Protein AF-K4IUJ5-F1 (afdb_monomer_lite)

Organism: Psychroflexus torquis (strain ATCC 700755 / CIP 106069 / ACAM 623) (NCBI:txid313595)

InterPro domains:
  IPR036869 Chaperone J-domain superfamily [G3DSA:1.10.287.110] (52-129)
  IPR036869 Chaperone J-domain superfamily [SSF46565] (86-118)

Sequence (141 aa):
MNIILIMQNSLEAAKKAIKTSNIESNEEVNWWFWLVIIQFVIILYLIFKPKLTKKQSLKQKLKKESLDNQIDFDNIINSSFNSNEVYDKLKIKCHPDRFPNDKEKNTIAENLFQEITKNKDNIKRLLELKEKAKEELNINF

Foldseek 3Di:
DPVVVVVVVVVVVVVVVVVVVVVVPPPPVPVVVVVVVVVVVVVVVVVVPPCPDDPVCVVVVVVCCVVVPVPPVVLVVCLVPVLVVLLVVLLVQLALVVPPPDPVSSVVSVVLNVQSVVCSNPSVSSVVSVVVCCVSVVDDD

Structure (mmCIF, N/CA/C/O backbone):
data_AF-K4IUJ5-F1
#
_entry.id   AF-K4IUJ5-F1
#
loop_
_atom_site.group_PDB
_atom_site.id
_atom_site.type_symbol
_atom_site.label_atom_id
_atom_site.label_alt_id
_atom_site.label_comp_id
_atom_site.label_asym_id
_atom_site.label_entity_id
_atom_site.label_seq_id
_atom_site.pdbx_PDB_ins_code
_atom_site.Cartn_x
_atom_site.Cartn_y
_atom_site.Cartn_z
_atom_site.occupancy
_atom_site.B_iso_or_equiv
_atom_site.auth_seq_id
_atom_site.auth_comp_id
_atom_site.auth_asym_id
_atom_site.auth_atom_id
_atom_site.pdbx_PDB_model_num
ATOM 1 N N . MET A 1 1 ? 48.877 -0.665 -86.943 1.00 62.06 1 MET A N 1
ATOM 2 C CA . MET A 1 1 ? 49.198 -1.364 -85.679 1.00 62.06 1 MET A CA 1
ATOM 3 C C . MET A 1 1 ? 48.956 -0.420 -84.494 1.00 62.06 1 MET A C 1
ATOM 5 O O . MET A 1 1 ? 49.899 -0.011 -83.853 1.00 62.06 1 MET A O 1
ATOM 9 N N . ASN A 1 2 ? 47.711 0.010 -84.251 1.00 75.12 2 ASN A N 1
ATOM 10 C CA . ASN A 1 2 ? 47.390 0.951 -83.154 1.00 75.12 2 ASN A CA 1
ATOM 11 C C . ASN A 1 2 ? 46.034 0.628 -82.513 1.00 75.12 2 ASN A C 1
ATOM 13 O O . ASN A 1 2 ? 45.904 0.654 -81.299 1.00 75.12 2 ASN A O 1
ATOM 17 N N . ILE A 1 3 ? 45.046 0.218 -83.313 1.00 78.50 3 ILE A N 1
ATOM 18 C CA . ILE A 1 3 ? 43.700 -0.109 -82.814 1.00 78.50 3 ILE A CA 1
ATOM 19 C C . ILE A 1 3 ? 43.723 -1.310 -81.853 1.00 78.50 3 ILE A C 1
ATOM 21 O O . ILE A 1 3 ? 43.111 -1.253 -80.796 1.00 78.50 3 ILE A O 1
ATOM 25 N N . ILE A 1 4 ? 44.484 -2.366 -82.164 1.00 82.81 4 ILE A N 1
ATOM 26 C CA . ILE A 1 4 ? 44.605 -3.553 -81.295 1.00 82.81 4 ILE A CA 1
ATOM 27 C C . ILE A 1 4 ? 45.230 -3.187 -79.938 1.00 82.81 4 ILE A C 1
ATOM 29 O O . ILE A 1 4 ? 44.750 -3.641 -78.904 1.00 82.81 4 ILE A O 1
ATOM 33 N N . LEU A 1 5 ? 46.241 -2.311 -79.939 1.00 85.75 5 LEU A N 1
ATOM 34 C CA . LEU A 1 5 ? 46.898 -1.820 -78.725 1.00 85.75 5 LEU A CA 1
ATOM 35 C C . LEU A 1 5 ? 45.923 -1.004 -77.859 1.00 85.75 5 LEU A C 1
ATOM 37 O O . LEU A 1 5 ? 45.836 -1.204 -76.653 1.00 85.75 5 LEU A O 1
ATOM 41 N N . ILE A 1 6 ? 45.139 -0.122 -78.484 1.00 86.56 6 ILE A N 1
ATOM 42 C CA . ILE A 1 6 ? 44.126 0.691 -77.796 1.00 86.56 6 ILE A CA 1
ATOM 43 C C . ILE A 1 6 ? 43.045 -0.205 -77.174 1.00 86.56 6 ILE A C 1
ATOM 45 O O . ILE A 1 6 ? 42.659 0.005 -76.025 1.00 86.56 6 ILE A O 1
ATOM 49 N N . MET A 1 7 ? 42.603 -1.241 -77.892 1.00 87.75 7 MET A N 1
ATOM 50 C CA . MET A 1 7 ? 41.612 -2.197 -77.389 1.00 87.75 7 MET A CA 1
ATOM 51 C C . MET A 1 7 ? 42.148 -2.985 -76.189 1.00 87.75 7 MET A C 1
ATOM 53 O O . MET A 1 7 ? 41.444 -3.119 -75.189 1.00 87.75 7 MET A O 1
ATOM 57 N N . GLN A 1 8 ? 43.404 -3.436 -76.236 1.00 89.88 8 GLN A N 1
ATOM 58 C CA . GLN A 1 8 ? 44.052 -4.121 -75.112 1.00 89.88 8 GLN A CA 1
ATOM 59 C C . GLN A 1 8 ? 44.187 -3.212 -73.886 1.00 89.88 8 GLN A C 1
ATOM 61 O O . GLN A 1 8 ? 43.797 -3.616 -72.791 1.00 89.88 8 GLN A O 1
ATOM 66 N N . ASN A 1 9 ? 44.618 -1.963 -74.081 1.00 89.69 9 ASN A N 1
ATOM 67 C CA . ASN A 1 9 ? 44.724 -0.977 -73.004 1.00 89.69 9 ASN A CA 1
ATOM 68 C C . ASN A 1 9 ? 43.355 -0.665 -72.376 1.00 89.69 9 ASN A C 1
ATOM 70 O O . ASN A 1 9 ? 43.241 -0.557 -71.156 1.00 89.69 9 ASN A O 1
ATOM 74 N N . SER A 1 10 ? 42.299 -0.561 -73.191 1.00 87.94 10 SER A N 1
ATOM 75 C CA . SER A 1 10 ? 40.935 -0.333 -72.694 1.00 87.94 10 SER A CA 1
ATOM 76 C C . SER A 1 10 ? 40.401 -1.524 -71.890 1.00 87.94 10 SER A C 1
ATOM 78 O O . SER A 1 10 ? 39.782 -1.340 -70.841 1.00 87.94 10 SER A O 1
ATOM 80 N N . LEU A 1 11 ? 40.705 -2.750 -72.329 1.00 91.81 11 LEU A N 1
ATOM 81 C CA . LEU A 1 11 ? 40.329 -3.982 -71.642 1.00 91.81 11 LEU A CA 1
ATOM 82 C C . LEU A 1 11 ? 41.059 -4.109 -70.299 1.00 91.81 11 LEU A C 1
ATOM 84 O O . LEU A 1 11 ? 40.469 -4.529 -69.305 1.00 91.81 11 LEU A O 1
ATOM 88 N N . GLU A 1 12 ? 42.339 -3.747 -70.258 1.00 92.50 12 GLU A N 1
ATOM 89 C CA . GLU A 1 12 ? 43.147 -3.778 -69.041 1.00 92.50 12 GLU A CA 1
ATOM 90 C C . GLU A 1 12 ? 42.699 -2.712 -68.033 1.00 92.50 12 GLU A C 1
ATOM 92 O O . GLU A 1 12 ? 42.551 -3.013 -66.846 1.00 92.50 12 GLU A O 1
ATOM 97 N N . ALA A 1 13 ? 42.369 -1.506 -68.506 1.00 89.50 13 ALA A N 1
ATOM 98 C CA . ALA A 1 13 ? 41.778 -0.456 -67.680 1.00 89.50 13 ALA A CA 1
ATOM 99 C C . ALA A 1 13 ? 40.423 -0.885 -67.092 1.00 89.50 13 ALA A C 1
ATOM 101 O O . ALA A 1 13 ? 40.198 -0.723 -65.891 1.00 89.50 13 ALA A O 1
ATOM 102 N N . ALA A 1 14 ? 39.556 -1.505 -67.899 1.00 88.81 14 ALA A N 1
ATOM 103 C CA . ALA A 1 14 ? 38.275 -2.037 -67.437 1.00 88.81 14 ALA A CA 1
ATOM 104 C C . ALA A 1 14 ? 38.460 -3.160 -66.402 1.00 88.81 14 ALA A C 1
ATOM 106 O O . ALA A 1 14 ? 37.833 -3.140 -65.344 1.00 88.81 14 ALA A O 1
ATOM 107 N N . LYS A 1 15 ? 39.376 -4.107 -66.648 1.00 88.81 15 LYS A N 1
ATOM 108 C CA . LYS A 1 15 ? 39.711 -5.173 -65.687 1.00 88.81 15 LYS A CA 1
ATOM 109 C C . LYS A 1 15 ? 40.244 -4.615 -64.371 1.00 88.81 15 LYS A C 1
ATOM 111 O O . LYS A 1 15 ? 39.889 -5.124 -63.310 1.00 88.81 15 LYS A O 1
ATOM 116 N N . LYS A 1 16 ? 41.078 -3.574 -64.425 1.00 88.50 16 LYS A N 1
ATOM 117 C CA . LYS A 1 16 ? 41.617 -2.913 -63.234 1.00 88.50 16 LYS A CA 1
ATOM 118 C C . LYS A 1 16 ? 40.518 -2.198 -62.451 1.00 88.50 16 LYS A C 1
ATOM 120 O O . LYS A 1 16 ? 40.465 -2.373 -61.243 1.00 88.50 16 LYS A O 1
ATOM 125 N N . ALA A 1 17 ? 39.615 -1.487 -63.125 1.00 84.12 17 ALA A N 1
ATOM 126 C CA . ALA A 1 17 ? 38.473 -0.833 -62.487 1.00 84.12 17 ALA A CA 1
ATOM 127 C C . ALA A 1 17 ? 37.541 -1.841 -61.799 1.00 84.12 17 ALA A C 1
ATOM 129 O O . ALA A 1 17 ? 37.178 -1.638 -60.648 1.00 84.12 17 ALA A O 1
ATOM 130 N N . ILE A 1 18 ? 37.238 -2.966 -62.456 1.00 83.94 18 ILE A N 1
ATOM 131 C CA . ILE A 1 18 ? 36.417 -4.043 -61.878 1.00 83.94 18 ILE A CA 1
ATOM 132 C C . ILE A 1 18 ? 37.139 -4.708 -60.699 1.00 83.94 18 ILE A C 1
ATOM 134 O O . ILE A 1 18 ? 36.523 -5.046 -59.693 1.00 83.94 18 ILE A O 1
ATOM 138 N N . LYS A 1 19 ? 38.456 -4.916 -60.787 1.00 81.94 19 LYS A N 1
ATOM 139 C CA . LYS A 1 19 ? 39.228 -5.494 -59.682 1.00 81.94 19 LYS A CA 1
ATOM 140 C C . LYS A 1 19 ? 39.281 -4.540 -58.487 1.00 81.94 19 LYS A C 1
ATOM 142 O O . LYS A 1 19 ? 39.079 -4.992 -57.369 1.00 81.94 19 LYS A O 1
ATOM 147 N N . THR A 1 20 ? 39.507 -3.247 -58.714 1.00 77.31 20 THR A N 1
ATOM 148 C CA . THR A 1 20 ? 39.488 -2.224 -57.660 1.00 77.31 20 THR A CA 1
ATOM 149 C C . THR A 1 20 ? 38.099 -2.087 -57.051 1.00 77.31 20 THR A C 1
ATOM 151 O O . THR A 1 20 ? 38.007 -2.095 -55.834 1.00 77.31 20 THR A O 1
ATOM 154 N N . SER A 1 21 ? 37.026 -2.085 -57.849 1.00 70.81 21 SER A N 1
ATOM 155 C CA . SER A 1 21 ? 35.662 -2.023 -57.316 1.00 70.81 21 SER A CA 1
ATOM 156 C C . SER A 1 21 ? 35.306 -3.258 -56.496 1.00 70.81 21 SER A C 1
ATOM 158 O O . SER A 1 21 ? 34.610 -3.120 -55.507 1.00 70.81 21 SER A O 1
ATOM 160 N N . ASN A 1 22 ? 35.798 -4.448 -56.865 1.00 65.88 22 ASN A N 1
ATOM 161 C CA . ASN A 1 22 ? 35.607 -5.668 -56.071 1.00 65.88 22 ASN A CA 1
ATOM 162 C C . ASN A 1 22 ? 36.475 -5.706 -54.796 1.00 65.88 22 ASN A C 1
ATOM 164 O O . ASN A 1 22 ? 36.114 -6.369 -53.831 1.00 65.88 22 ASN A O 1
ATOM 168 N N . ILE A 1 23 ? 37.621 -5.015 -54.787 1.00 62.06 23 ILE A N 1
ATOM 169 C CA . ILE A 1 23 ? 38.492 -4.862 -53.608 1.00 62.06 23 ILE A CA 1
ATOM 170 C C . ILE A 1 23 ? 37.974 -3.746 -52.680 1.00 62.06 23 ILE A C 1
ATOM 172 O O . ILE A 1 23 ? 38.108 -3.853 -51.467 1.00 62.06 23 ILE A O 1
ATOM 176 N N . GLU A 1 24 ? 37.359 -2.692 -53.210 1.00 59.31 24 GLU A N 1
ATOM 177 C CA . GLU A 1 24 ? 36.654 -1.671 -52.419 1.00 59.31 24 GLU A CA 1
ATOM 178 C C . GLU A 1 24 ? 35.276 -2.162 -51.968 1.00 59.31 24 GLU A C 1
ATOM 180 O O . GLU A 1 24 ? 34.821 -1.798 -50.893 1.00 59.31 24 GLU A O 1
ATOM 185 N N . SER A 1 25 ? 34.641 -3.061 -52.726 1.00 57.84 25 SER A N 1
ATOM 186 C CA . SER A 1 25 ? 33.461 -3.806 -52.286 1.00 57.84 25 SER A CA 1
ATOM 187 C C . SER A 1 25 ? 33.818 -5.057 -51.483 1.00 57.84 25 SER A C 1
ATOM 189 O O . SER A 1 25 ? 32.963 -5.936 -51.355 1.00 57.84 25 SER A O 1
ATOM 191 N N . ASN A 1 26 ? 35.052 -5.169 -50.963 1.00 59.09 26 ASN A N 1
ATOM 192 C CA . ASN A 1 26 ? 35.300 -6.048 -49.824 1.00 59.09 26 ASN A CA 1
ATOM 193 C C . ASN A 1 26 ? 34.285 -5.627 -48.782 1.00 59.09 26 ASN A C 1
ATOM 195 O O . ASN A 1 26 ? 34.394 -4.520 -48.271 1.00 59.09 26 ASN A O 1
ATOM 199 N N . GLU A 1 27 ? 33.286 -6.482 -48.589 1.00 62.56 27 GLU A N 1
ATOM 200 C CA . GLU A 1 27 ? 32.116 -6.283 -47.756 1.00 62.56 27 GLU A CA 1
ATOM 201 C C . GLU A 1 27 ? 32.500 -5.469 -46.526 1.00 62.56 27 GLU A C 1
ATOM 203 O O . GLU A 1 27 ? 33.029 -6.010 -45.552 1.00 62.56 27 GLU A O 1
ATOM 208 N N . GLU A 1 28 ? 32.318 -4.145 -46.603 1.00 66.69 28 GLU A N 1
ATOM 209 C CA . GLU A 1 28 ? 32.560 -3.280 -45.466 1.00 66.69 28 GLU A CA 1
ATOM 210 C C . GLU A 1 28 ? 31.478 -3.686 -44.491 1.00 66.69 28 GLU A C 1
ATOM 212 O O . GLU A 1 28 ? 30.313 -3.311 -44.640 1.00 66.69 28 GLU A O 1
ATOM 217 N N . VAL A 1 29 ? 31.848 -4.581 -43.574 1.00 71.06 29 VAL A N 1
ATOM 218 C CA . VAL A 1 29 ? 30.959 -5.118 -42.561 1.00 71.06 29 VAL A CA 1
ATOM 219 C C . VAL A 1 29 ? 30.339 -3.905 -41.905 1.00 71.06 29 VAL A C 1
ATOM 221 O O . VAL A 1 29 ? 31.019 -3.177 -41.181 1.00 71.06 29 VAL A O 1
ATOM 224 N N . ASN A 1 30 ? 29.071 -3.650 -42.235 1.00 82.06 30 ASN A N 1
ATOM 225 C CA . ASN A 1 30 ? 28.434 -2.404 -41.870 1.00 82.06 30 ASN A CA 1
ATOM 226 C C . ASN A 1 30 ? 28.301 -2.414 -40.354 1.00 82.06 30 ASN A C 1
ATOM 228 O O . ASN A 1 30 ? 27.436 -3.075 -39.776 1.00 82.06 30 ASN A O 1
ATOM 232 N N . TRP A 1 31 ? 29.230 -1.727 -39.705 1.00 84.44 31 TRP A N 1
ATOM 233 C CA . TRP A 1 31 ? 29.406 -1.805 -38.267 1.00 84.44 31 TRP A CA 1
ATOM 234 C C . TRP A 1 31 ? 28.167 -1.266 -37.542 1.00 84.44 31 TRP A C 1
ATOM 236 O O . TRP A 1 31 ? 27.795 -1.755 -36.476 1.00 84.44 31 TRP A O 1
ATOM 246 N N . TRP A 1 32 ? 27.438 -0.352 -38.195 1.00 86.62 32 TRP A N 1
ATOM 247 C CA . TRP A 1 32 ? 26.133 0.124 -37.749 1.00 86.62 32 TRP A CA 1
ATOM 248 C C . TRP A 1 32 ? 25.069 -0.970 -37.743 1.00 86.62 32 TRP A C 1
ATOM 250 O O . TRP A 1 32 ? 24.274 -1.035 -36.808 1.00 86.62 32 TRP A O 1
ATOM 260 N N . PHE A 1 33 ? 25.064 -1.857 -38.738 1.00 88.12 33 PHE A N 1
ATOM 261 C CA . PHE A 1 33 ? 24.122 -2.975 -38.794 1.00 88.12 33 PHE A CA 1
ATOM 262 C C . PHE A 1 33 ? 24.339 -3.949 -37.629 1.00 88.12 33 PHE A C 1
ATOM 264 O O . PHE A 1 33 ? 23.384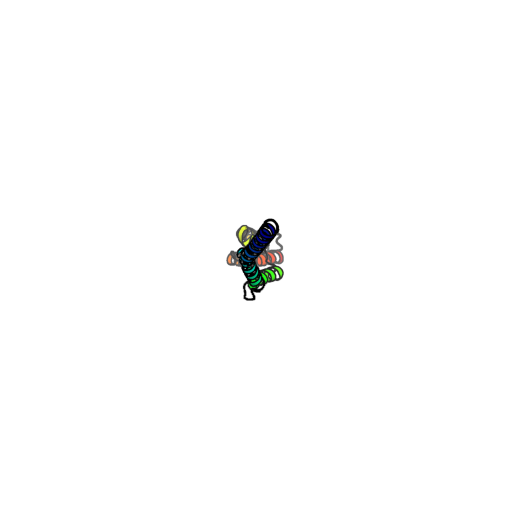 -4.346 -36.959 1.00 88.12 33 PHE A O 1
ATOM 271 N N . TRP A 1 34 ? 25.600 -4.255 -37.312 1.00 91.19 34 TRP A N 1
ATOM 27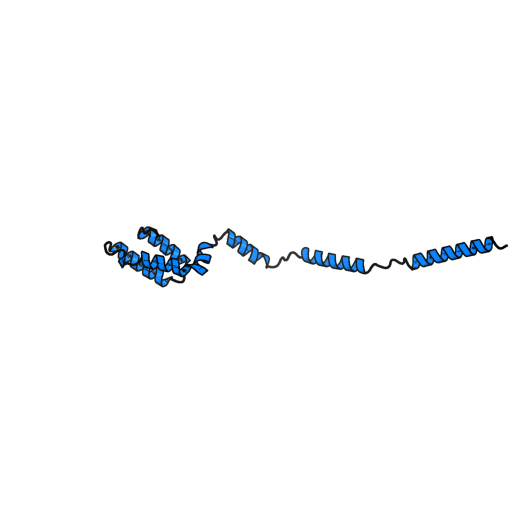2 C CA . TRP A 1 34 ? 25.948 -5.077 -36.150 1.00 91.19 34 TRP A CA 1
ATOM 273 C C . TRP A 1 34 ? 25.562 -4.422 -34.822 1.00 91.19 34 TRP A C 1
ATOM 275 O O . TRP A 1 34 ? 25.057 -5.106 -33.930 1.00 91.19 34 TRP A O 1
ATOM 285 N N . LEU A 1 35 ? 25.718 -3.101 -34.703 1.00 93.62 35 LEU A N 1
ATOM 286 C CA . LEU A 1 35 ? 25.281 -2.341 -33.529 1.00 93.62 35 LEU A CA 1
ATOM 287 C C . LEU A 1 35 ? 23.765 -2.484 -33.309 1.00 93.62 35 LEU A C 1
ATOM 289 O O . LEU A 1 35 ? 23.327 -2.775 -32.192 1.00 93.62 35 LEU A O 1
ATOM 293 N N . VAL A 1 36 ? 22.964 -2.371 -34.375 1.00 94.81 36 VAL A N 1
ATOM 294 C CA . VAL A 1 36 ? 21.504 -2.562 -34.304 1.00 94.81 36 VAL A CA 1
ATOM 295 C C . VAL A 1 36 ? 21.140 -3.988 -33.879 1.00 94.81 36 VAL A C 1
ATOM 297 O O . VAL A 1 36 ? 20.271 -4.165 -33.021 1.00 94.81 36 VAL A O 1
ATOM 300 N N . ILE A 1 37 ? 21.824 -5.005 -34.415 1.00 94.25 37 ILE A N 1
ATOM 301 C CA . ILE A 1 37 ? 21.595 -6.412 -34.048 1.00 94.25 37 ILE A CA 1
ATOM 302 C C . ILE A 1 37 ? 21.883 -6.649 -32.564 1.00 94.25 37 ILE A C 1
ATOM 304 O O . ILE A 1 37 ? 21.056 -7.238 -31.866 1.00 94.25 37 ILE A O 1
ATOM 308 N N . ILE A 1 38 ? 23.021 -6.167 -32.059 1.00 94.94 38 ILE A N 1
ATOM 309 C CA . ILE A 1 38 ? 23.400 -6.325 -30.647 1.00 94.94 38 ILE A CA 1
ATOM 310 C C . ILE A 1 38 ? 22.350 -5.673 -29.738 1.00 94.94 38 ILE A C 1
ATOM 312 O O . ILE A 1 38 ? 21.897 -6.289 -28.771 1.00 94.94 38 ILE A O 1
ATOM 316 N N . GLN A 1 39 ? 21.905 -4.460 -30.076 1.00 94.81 39 GLN A N 1
ATOM 317 C CA . GLN A 1 39 ? 20.875 -3.751 -29.317 1.00 94.81 39 GLN A CA 1
ATOM 318 C C . GLN A 1 39 ? 19.545 -4.518 -29.297 1.00 94.81 39 GLN A C 1
ATOM 320 O O . GLN A 1 39 ? 18.908 -4.641 -28.247 1.00 94.81 39 GLN A O 1
ATOM 325 N N . PHE A 1 40 ? 19.131 -5.069 -30.439 1.00 95.50 40 PHE A N 1
ATOM 326 C CA . PHE A 1 40 ? 17.913 -5.868 -30.537 1.00 95.50 40 PHE A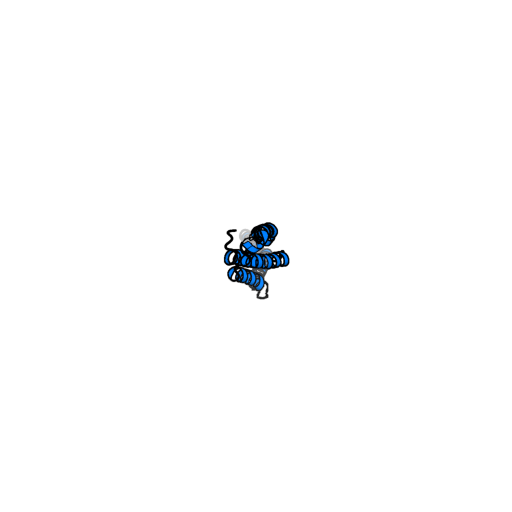 CA 1
ATOM 327 C C . PHE A 1 40 ? 18.000 -7.151 -29.697 1.00 95.50 40 PHE A C 1
ATOM 329 O O . PHE A 1 40 ? 17.061 -7.477 -28.969 1.00 95.50 40 PHE A O 1
ATOM 336 N N . VAL A 1 41 ? 19.152 -7.830 -29.709 1.00 94.38 41 VAL A N 1
ATOM 337 C CA . VAL A 1 41 ? 19.403 -9.018 -28.877 1.00 94.38 41 VAL A CA 1
ATOM 338 C C . VAL A 1 41 ? 19.354 -8.679 -27.383 1.00 94.38 41 VAL A C 1
ATOM 340 O O . VAL A 1 41 ? 18.779 -9.447 -26.615 1.00 94.38 41 VAL A O 1
ATOM 343 N N . ILE A 1 42 ? 19.873 -7.522 -26.953 1.00 92.69 42 ILE A N 1
ATOM 344 C CA . ILE A 1 42 ? 19.784 -7.059 -25.553 1.00 92.69 42 ILE A CA 1
ATOM 345 C C . ILE A 1 42 ? 18.325 -6.827 -25.139 1.00 92.69 42 ILE A C 1
ATOM 347 O O . ILE A 1 42 ? 17.914 -7.257 -24.059 1.00 92.69 42 ILE A O 1
ATOM 351 N N . ILE A 1 43 ? 17.532 -6.173 -25.994 1.00 91.25 43 ILE A N 1
ATOM 352 C CA . ILE A 1 43 ? 16.104 -5.930 -25.746 1.00 91.25 43 ILE A CA 1
ATOM 353 C C . ILE A 1 43 ? 15.357 -7.262 -25.634 1.00 91.25 43 ILE A C 1
ATOM 355 O O . ILE A 1 43 ? 14.622 -7.471 -24.666 1.00 91.25 43 ILE A O 1
ATOM 359 N N . LEU A 1 44 ? 15.592 -8.192 -26.565 1.00 90.50 44 LEU A N 1
ATOM 360 C CA . LEU A 1 44 ? 15.014 -9.531 -26.500 1.00 90.50 44 LEU A CA 1
ATOM 361 C C . LEU A 1 44 ? 15.446 -10.260 -25.231 1.00 90.50 44 LEU A C 1
ATOM 363 O O . LEU A 1 44 ? 14.591 -10.776 -24.528 1.00 90.50 44 LEU A O 1
ATOM 367 N N . TYR A 1 45 ? 16.727 -10.246 -24.868 1.00 87.81 45 TYR A N 1
ATOM 368 C CA . TYR A 1 45 ? 17.225 -10.878 -23.645 1.00 87.81 45 TYR A CA 1
ATOM 369 C C . TYR A 1 45 ? 16.575 -10.310 -22.372 1.00 87.81 45 TYR A C 1
ATOM 371 O O . TYR A 1 45 ? 16.294 -11.056 -21.435 1.00 87.81 45 TYR A O 1
ATOM 379 N N . LEU A 1 46 ? 16.290 -9.005 -22.329 1.00 83.12 46 LEU A N 1
ATOM 380 C CA . LEU A 1 46 ? 15.579 -8.371 -21.214 1.00 83.12 46 LEU A CA 1
ATOM 381 C C . LEU A 1 46 ? 14.096 -8.764 -21.151 1.00 83.12 46 LEU A C 1
ATOM 383 O O . LEU A 1 46 ? 13.565 -8.911 -20.050 1.00 83.12 46 LEU A O 1
ATOM 387 N N . ILE A 1 47 ? 13.440 -8.947 -22.300 1.00 82.75 47 ILE A N 1
ATOM 388 C CA . ILE A 1 47 ? 12.040 -9.399 -22.395 1.00 82.75 47 ILE A CA 1
ATOM 389 C C . ILE A 1 47 ? 11.933 -10.899 -22.075 1.00 82.75 47 ILE A C 1
ATOM 391 O O . ILE A 1 47 ? 11.064 -11.317 -21.312 1.00 82.75 47 ILE A O 1
ATOM 395 N N . PHE A 1 48 ? 12.854 -11.699 -22.615 1.00 78.25 48 PHE A N 1
ATOM 396 C CA . PHE A 1 48 ? 12.975 -13.144 -22.418 1.00 78.25 48 PHE A CA 1
ATOM 397 C C . PHE A 1 48 ? 13.623 -13.531 -21.094 1.00 78.25 48 PHE A C 1
ATOM 399 O O . PHE A 1 48 ? 13.698 -14.718 -20.790 1.00 78.25 48 PHE A O 1
ATOM 406 N N . LYS A 1 49 ? 14.054 -12.565 -20.277 1.00 67.56 49 LYS A N 1
ATOM 407 C CA . LYS A 1 49 ? 14.181 -12.759 -18.838 1.00 67.56 49 LYS A CA 1
ATOM 408 C C . LYS A 1 49 ? 12.797 -12.562 -18.233 1.00 67.56 49 LYS A C 1
ATOM 410 O O . LYS A 1 49 ? 12.483 -11.441 -17.815 1.00 67.56 49 LYS A O 1
ATOM 415 N N . PRO A 1 50 ? 11.964 -13.617 -18.100 1.00 57.81 50 PRO A N 1
ATOM 416 C CA . PRO A 1 50 ? 10.901 -13.539 -17.126 1.00 57.81 50 PRO A CA 1
ATOM 417 C C . PRO A 1 50 ? 11.586 -13.164 -15.815 1.00 57.81 50 PRO A C 1
ATOM 419 O O . PRO A 1 50 ? 12.496 -13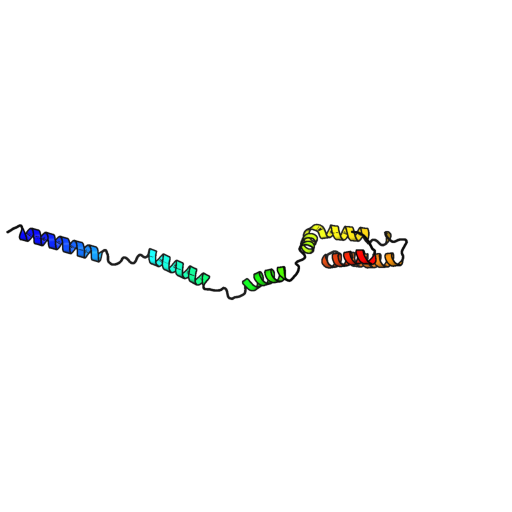.848 -15.342 1.00 57.81 50 PRO A O 1
ATOM 422 N N . LYS A 1 51 ? 11.190 -12.022 -15.250 1.00 55.50 51 LYS A N 1
ATOM 423 C CA . LYS A 1 51 ? 11.464 -11.679 -13.857 1.00 55.50 51 LYS A CA 1
ATOM 424 C C . LYS A 1 51 ? 10.737 -12.714 -13.003 1.00 55.50 51 LYS A C 1
ATOM 426 O O . LYS A 1 51 ? 9.687 -12.446 -12.431 1.00 55.50 51 LYS A O 1
ATOM 431 N N . LEU A 1 52 ? 11.318 -13.904 -12.944 1.00 55.31 52 LEU A N 1
ATOM 432 C CA . LEU A 1 52 ? 10.875 -15.067 -12.192 1.00 55.31 52 LEU A CA 1
ATOM 433 C C . LEU A 1 52 ? 11.235 -14.931 -10.707 1.00 55.31 52 LEU A C 1
ATOM 435 O O . LEU A 1 52 ? 11.085 -15.867 -9.935 1.00 55.31 52 LEU A O 1
ATOM 439 N N . THR A 1 53 ? 11.660 -13.747 -10.259 1.00 53.69 53 THR A N 1
ATOM 440 C CA . THR A 1 53 ? 11.937 -13.486 -8.851 1.00 53.69 53 THR A CA 1
ATOM 441 C C . THR A 1 53 ? 11.126 -12.293 -8.331 1.00 53.69 53 THR A C 1
ATOM 443 O O . THR A 1 53 ? 11.420 -11.112 -8.515 1.00 53.69 53 THR A O 1
ATOM 446 N N . LYS A 1 54 ? 10.060 -12.662 -7.611 1.00 48.94 54 LYS A N 1
ATOM 447 C CA . LYS A 1 54 ? 9.455 -11.970 -6.458 1.00 48.94 54 LYS A CA 1
ATOM 448 C C . LYS A 1 54 ? 8.714 -10.638 -6.625 1.00 48.94 54 LYS A C 1
ATOM 450 O O . LYS A 1 54 ? 7.807 -10.410 -5.824 1.00 48.94 54 LYS A O 1
ATOM 455 N N . LYS A 1 55 ? 8.986 -9.770 -7.607 1.00 49.44 55 LYS A N 1
ATOM 456 C CA . LYS A 1 55 ? 8.351 -8.422 -7.623 1.00 49.44 55 LYS A CA 1
ATOM 457 C C . LYS A 1 55 ? 6.887 -8.393 -8.086 1.00 49.44 55 LYS A C 1
ATOM 459 O O . LYS A 1 55 ? 6.144 -7.500 -7.683 1.00 49.44 55 LYS A O 1
ATOM 464 N N . GLN A 1 56 ? 6.448 -9.374 -8.877 1.00 48.94 56 GLN A N 1
ATOM 465 C CA . GLN A 1 56 ? 5.028 -9.524 -9.216 1.00 48.94 56 GLN A CA 1
ATOM 466 C C . GLN A 1 56 ? 4.207 -10.074 -8.050 1.00 48.94 56 GLN A C 1
ATOM 468 O O . GLN A 1 56 ? 3.030 -9.755 -7.983 1.00 48.94 56 GLN A O 1
ATOM 473 N N . SER A 1 57 ? 4.808 -10.794 -7.094 1.00 53.31 57 SER A N 1
ATOM 474 C CA . SER A 1 57 ? 4.055 -11.336 -5.958 1.00 53.31 57 SER A CA 1
ATOM 475 C C . SER A 1 57 ? 3.479 -10.244 -5.064 1.00 53.31 57 SER A C 1
ATOM 477 O O . SER A 1 57 ? 2.391 -10.440 -4.567 1.00 53.31 57 SER A O 1
ATOM 479 N N . LEU A 1 58 ? 4.120 -9.078 -4.918 1.00 55.34 58 LEU A N 1
ATOM 480 C CA . LEU A 1 58 ? 3.559 -7.975 -4.128 1.00 55.34 58 LEU A CA 1
ATOM 481 C C . LEU A 1 58 ? 2.469 -7.226 -4.892 1.00 55.34 58 LEU A C 1
ATOM 483 O O . LEU A 1 58 ? 1.399 -7.020 -4.350 1.00 55.34 58 LEU A O 1
ATOM 487 N N . LYS A 1 59 ? 2.673 -6.873 -6.169 1.00 56.34 59 LYS A N 1
ATOM 488 C CA . LYS A 1 59 ? 1.608 -6.225 -6.960 1.00 56.34 59 LYS A CA 1
ATOM 489 C C . LYS A 1 59 ? 0.423 -7.157 -7.221 1.00 56.34 59 LYS A C 1
ATOM 491 O O . LYS A 1 59 ? -0.705 -6.693 -7.225 1.00 56.34 59 LYS A O 1
ATOM 496 N N . GLN A 1 60 ? 0.660 -8.449 -7.444 1.00 58.34 60 GLN A N 1
ATOM 497 C CA . GLN A 1 60 ? -0.401 -9.440 -7.623 1.00 58.34 60 GLN A CA 1
ATOM 498 C C . GLN A 1 60 ? -1.006 -9.885 -6.294 1.00 58.34 60 GLN A C 1
ATOM 500 O O . GLN A 1 60 ? -2.198 -10.151 -6.297 1.00 58.34 60 GLN A O 1
ATOM 505 N N . LYS A 1 61 ? -0.260 -9.932 -5.175 1.00 57.69 61 LYS A N 1
ATOM 506 C CA . LYS A 1 61 ? -0.859 -10.094 -3.840 1.00 57.69 61 LYS A CA 1
ATOM 507 C C . LYS A 1 61 ? -1.705 -8.892 -3.497 1.00 57.69 61 LYS A C 1
ATOM 509 O O . LYS A 1 61 ? -2.854 -9.111 -3.218 1.00 57.69 61 LYS A O 1
ATOM 514 N N . LEU A 1 62 ? -1.224 -7.662 -3.657 1.00 58.62 62 LEU A N 1
ATOM 515 C CA . LEU A 1 62 ? -2.039 -6.467 -3.426 1.00 58.62 62 LEU A CA 1
ATOM 516 C C . LEU A 1 62 ? -3.251 -6.412 -4.359 1.00 58.62 62 LEU A C 1
ATOM 518 O O . LEU A 1 62 ? -4.320 -6.043 -3.912 1.00 58.62 62 LEU A O 1
ATOM 522 N N . LYS A 1 63 ? -3.119 -6.821 -5.631 1.00 57.34 63 LYS A N 1
ATOM 523 C CA . LYS A 1 63 ? -4.248 -6.874 -6.577 1.00 57.34 63 LYS A CA 1
ATOM 524 C C . LYS A 1 63 ? -5.237 -8.007 -6.268 1.00 57.34 63 LYS A C 1
ATOM 526 O O . LYS A 1 63 ? -6.419 -7.866 -6.549 1.00 57.34 63 LYS A O 1
ATOM 531 N N . LYS A 1 64 ? -4.766 -9.138 -5.732 1.00 56.16 64 LYS A N 1
ATOM 532 C CA . LYS A 1 64 ? -5.624 -10.244 -5.281 1.00 56.16 64 LYS A CA 1
ATOM 533 C C . LYS A 1 64 ? -6.250 -9.927 -3.924 1.00 56.16 64 LYS A C 1
ATOM 535 O O . LYS A 1 64 ? -7.452 -10.032 -3.809 1.00 56.16 64 LYS A O 1
ATOM 540 N N . GLU A 1 65 ? -5.484 -9.429 -2.963 1.00 54.53 65 GLU A N 1
ATOM 541 C CA . GLU A 1 65 ? -5.936 -8.903 -1.670 1.00 54.53 65 GLU A CA 1
ATOM 542 C C . GLU A 1 65 ? -6.879 -7.710 -1.841 1.00 54.53 65 GLU A C 1
ATOM 544 O O . GLU A 1 65 ? -7.766 -7.565 -1.021 1.00 54.53 65 GLU A O 1
ATOM 549 N N . SER A 1 66 ? -6.765 -6.893 -2.895 1.00 51.75 66 SER A N 1
ATOM 550 C CA . SER A 1 66 ? -7.727 -5.813 -3.170 1.00 51.75 66 SER A CA 1
ATOM 551 C C . SER A 1 66 ? -9.035 -6.269 -3.796 1.00 51.75 66 SER A C 1
ATOM 553 O O . SER A 1 66 ? -9.988 -5.500 -3.837 1.00 51.75 66 SER A O 1
ATOM 555 N N . LEU A 1 67 ? -9.044 -7.465 -4.380 1.00 57.06 67 LEU A N 1
ATOM 556 C CA . LEU A 1 67 ? -10.237 -8.070 -4.967 1.00 57.06 67 LEU A CA 1
ATOM 557 C C . LEU A 1 67 ? -10.899 -9.061 -3.998 1.00 57.06 67 LEU A C 1
ATOM 559 O O . LEU A 1 67 ? -12.103 -9.258 -4.084 1.00 57.06 67 LEU A O 1
ATOM 563 N N . ASP A 1 68 ? -10.115 -9.673 -3.107 1.00 54.47 68 ASP A N 1
ATOM 564 C CA . ASP A 1 68 ? -10.533 -10.722 -2.170 1.00 54.47 68 ASP A CA 1
ATOM 565 C C . ASP A 1 68 ? -10.815 -10.170 -0.765 1.00 54.47 68 ASP A C 1
ATOM 567 O O . ASP A 1 68 ? -11.795 -10.553 -0.131 1.00 54.47 68 ASP A O 1
ATOM 571 N N . ASN A 1 69 ? -10.040 -9.182 -0.303 1.00 49.22 69 ASN A N 1
ATOM 572 C CA . ASN A 1 69 ? -10.511 -8.327 0.776 1.00 49.22 69 ASN A CA 1
ATOM 573 C C . ASN A 1 69 ? -11.339 -7.232 0.119 1.00 49.22 69 ASN A C 1
ATOM 575 O O . ASN A 1 69 ? -10.833 -6.490 -0.724 1.00 49.22 69 ASN A O 1
ATOM 579 N N . GLN A 1 70 ? -12.598 -7.104 0.531 1.00 50.84 70 GLN A N 1
ATOM 580 C CA . GLN A 1 70 ? -13.291 -5.825 0.468 1.00 50.84 70 GLN A CA 1
ATOM 581 C C . GLN A 1 70 ? -12.386 -4.815 1.179 1.00 50.84 70 GLN A C 1
ATOM 583 O O . GLN A 1 70 ? -12.400 -4.702 2.404 1.00 50.84 70 GLN A O 1
ATOM 588 N N . ILE A 1 71 ? -11.502 -4.157 0.427 1.00 52.25 71 ILE A N 1
ATOM 589 C CA . ILE A 1 71 ? -10.801 -2.988 0.921 1.00 52.25 71 ILE A CA 1
ATOM 590 C C . ILE A 1 71 ? -11.929 -2.001 1.132 1.00 52.25 71 ILE A C 1
ATOM 592 O O . ILE A 1 71 ? -12.513 -1.495 0.176 1.00 52.25 71 ILE A O 1
ATOM 596 N N . ASP A 1 72 ? -12.292 -1.834 2.393 1.00 57.91 72 ASP A N 1
ATOM 597 C CA . ASP A 1 72 ? -13.285 -0.886 2.848 1.00 57.91 72 ASP A CA 1
ATOM 598 C C . ASP A 1 72 ? -12.682 0.509 2.637 1.00 57.91 72 ASP A C 1
ATOM 600 O O . ASP A 1 72 ? -12.080 1.118 3.524 1.00 57.91 72 ASP A O 1
ATOM 604 N N . PHE A 1 73 ? -12.708 0.950 1.375 1.00 54.22 73 PHE A N 1
ATOM 605 C CA . PHE A 1 73 ? -12.231 2.258 0.954 1.00 54.22 73 PHE A CA 1
ATOM 606 C C . PHE A 1 73 ? -13.010 3.339 1.697 1.00 54.22 73 PHE A C 1
ATOM 608 O O . PHE A 1 73 ? -12.416 4.358 2.024 1.00 54.22 73 PHE A O 1
ATOM 615 N N . ASP A 1 74 ? -14.270 3.084 2.057 1.00 56.03 74 ASP A N 1
ATOM 616 C CA . ASP A 1 74 ? -15.044 3.962 2.927 1.00 56.03 74 ASP A CA 1
ATOM 617 C C . ASP A 1 74 ? -14.413 4.059 4.318 1.00 56.03 74 ASP A C 1
ATOM 619 O O . ASP A 1 74 ? -14.274 5.161 4.834 1.00 56.03 74 ASP A O 1
ATOM 623 N N . ASN A 1 75 ? -13.945 2.966 4.919 1.00 57.50 75 ASN A N 1
ATOM 624 C CA . ASN A 1 75 ? -13.211 3.000 6.186 1.00 57.50 75 ASN A CA 1
ATOM 625 C C . ASN A 1 75 ? -11.853 3.694 6.057 1.00 57.50 75 ASN A C 1
ATOM 627 O O . ASN A 1 75 ? -11.532 4.512 6.905 1.00 57.50 75 ASN A O 1
ATOM 631 N N . ILE A 1 76 ? -11.081 3.475 4.991 1.00 59.62 76 ILE A N 1
ATOM 632 C CA . ILE A 1 76 ? -9.775 4.142 4.804 1.00 59.62 76 ILE A CA 1
ATOM 633 C C . ILE A 1 76 ? -9.946 5.646 4.529 1.00 59.62 76 ILE A C 1
ATOM 635 O O . ILE A 1 76 ? -9.228 6.472 5.094 1.00 59.62 76 ILE A O 1
ATOM 639 N N . ILE A 1 77 ? -10.909 6.018 3.686 1.00 55.47 77 ILE A N 1
ATOM 640 C CA . ILE A 1 77 ? -11.195 7.412 3.328 1.00 55.47 77 ILE A CA 1
ATOM 641 C C . ILE A 1 77 ? -11.833 8.132 4.522 1.00 55.47 77 ILE A C 1
ATOM 643 O O . ILE A 1 77 ? -11.375 9.216 4.884 1.00 55.47 77 ILE A O 1
ATOM 647 N N . ASN A 1 78 ? -12.793 7.511 5.220 1.00 55.62 78 ASN A N 1
ATOM 648 C CA . ASN A 1 78 ? -13.335 8.077 6.457 1.00 55.62 78 ASN A CA 1
ATOM 649 C C . ASN A 1 78 ? -12.291 8.098 7.579 1.00 55.62 78 ASN A C 1
ATOM 651 O O . ASN A 1 78 ? -12.256 9.050 8.340 1.00 55.62 78 ASN A O 1
ATOM 655 N N . SER A 1 79 ? -11.396 7.117 7.676 1.00 54.78 79 SER A N 1
ATOM 656 C CA . SER A 1 79 ? -10.280 7.101 8.633 1.00 54.78 79 SER A CA 1
ATOM 657 C C . SER A 1 79 ? -9.328 8.263 8.431 1.00 54.78 79 SER A C 1
ATOM 659 O O . SER A 1 79 ? -8.938 8.914 9.400 1.00 54.78 79 SER A O 1
ATOM 661 N N . SER A 1 80 ? -8.955 8.508 7.180 1.00 56.97 80 SER A N 1
ATOM 662 C CA . SER A 1 80 ? -7.960 9.513 6.837 1.00 56.97 80 SER A CA 1
ATOM 663 C C . SER A 1 80 ? -8.529 10.934 6.826 1.00 56.97 80 SER A C 1
ATOM 665 O O . SER A 1 80 ? -7.749 11.873 6.973 1.00 56.97 80 SER A O 1
ATOM 667 N N . PHE A 1 81 ? -9.847 11.110 6.645 1.00 57.72 81 PHE A N 1
ATOM 668 C CA . PHE A 1 81 ? -10.449 12.438 6.451 1.00 57.72 81 PHE A CA 1
ATOM 669 C C . PHE A 1 81 ? -11.678 12.755 7.333 1.00 57.72 81 PHE A C 1
ATOM 671 O O . PHE A 1 81 ? -11.871 13.923 7.664 1.00 57.72 81 PHE A O 1
ATOM 678 N N . ASN A 1 82 ? -12.461 11.767 7.797 1.00 55.59 82 ASN A N 1
ATOM 679 C CA . ASN A 1 82 ? -13.732 11.963 8.533 1.00 55.59 82 ASN A CA 1
ATOM 680 C C . ASN A 1 82 ? -13.827 11.212 9.885 1.00 55.59 82 ASN A C 1
ATOM 682 O O . ASN A 1 82 ? -14.919 11.084 10.447 1.00 55.59 82 ASN A O 1
ATOM 686 N N . SER A 1 83 ? -12.710 10.737 10.448 1.00 55.28 83 SER A N 1
ATOM 687 C CA . SER A 1 83 ? -12.680 9.922 11.678 1.00 55.28 83 SER A CA 1
ATOM 688 C C . SER A 1 83 ? -13.373 10.612 12.851 1.00 55.28 83 SER A C 1
ATOM 690 O O . SER A 1 83 ? -14.167 10.013 13.579 1.00 55.28 83 SER A O 1
ATOM 692 N N . ASN A 1 84 ? -13.126 11.915 12.963 1.00 59.00 84 ASN A N 1
ATOM 693 C CA . ASN A 1 84 ? -13.696 12.779 13.982 1.00 59.00 84 ASN A CA 1
ATOM 694 C C . ASN A 1 84 ? -15.207 12.970 13.803 1.00 59.00 84 ASN A C 1
ATOM 696 O O . ASN A 1 84 ? -15.920 13.035 14.793 1.00 59.00 84 ASN A O 1
ATOM 700 N N . GLU A 1 85 ? -15.729 12.991 12.574 1.00 65.31 85 GLU A N 1
ATOM 701 C CA . GLU A 1 85 ? -17.154 13.250 12.336 1.00 65.31 85 GLU A CA 1
ATOM 702 C C . GLU A 1 85 ? -18.030 12.051 12.727 1.00 65.31 85 GLU A C 1
ATOM 704 O O . GLU A 1 85 ? -19.109 12.215 13.301 1.00 65.31 85 GLU A O 1
ATOM 709 N N . VAL A 1 86 ? -17.563 10.829 12.446 1.00 64.44 86 VAL A N 1
ATOM 710 C CA . VAL A 1 86 ? -18.251 9.600 12.869 1.00 64.44 86 VAL A CA 1
ATOM 711 C C . VAL A 1 86 ? -18.217 9.492 14.391 1.00 64.44 86 VAL A C 1
ATOM 713 O O . VAL A 1 86 ? -19.265 9.305 15.009 1.00 64.44 86 VAL A O 1
ATOM 716 N N . TYR A 1 87 ? -17.048 9.696 15.000 1.00 65.94 87 TYR A N 1
ATOM 717 C CA . TYR A 1 87 ? -16.893 9.714 16.453 1.00 65.94 87 TYR A CA 1
ATOM 718 C C . TYR A 1 87 ? -17.787 10.767 17.123 1.00 65.94 87 TYR A C 1
ATOM 720 O O . TYR A 1 87 ? -18.516 10.438 18.057 1.00 65.94 87 TYR A O 1
ATOM 728 N N . ASP A 1 88 ? -17.812 12.002 16.617 1.00 65.19 88 ASP A N 1
ATOM 729 C CA . ASP A 1 88 ? -18.617 13.085 17.189 1.00 65.19 88 ASP A CA 1
ATOM 730 C C . ASP A 1 88 ? -20.121 12.804 17.064 1.00 65.19 88 ASP A C 1
ATOM 732 O O . ASP A 1 88 ? -20.872 13.007 18.023 1.00 65.19 88 ASP A O 1
ATOM 736 N N . LYS A 1 89 ? -20.579 12.244 15.933 1.00 71.06 89 LYS A N 1
ATOM 737 C CA . LYS A 1 89 ? -21.985 11.826 15.766 1.00 71.06 89 LYS A CA 1
ATOM 738 C C . LYS A 1 89 ? -22.368 10.702 16.727 1.00 71.06 89 LYS A C 1
ATOM 740 O O . LYS A 1 89 ? -23.444 10.762 17.324 1.00 71.06 89 LYS A O 1
ATOM 745 N N . LEU A 1 90 ? -21.509 9.694 16.892 1.00 70.56 90 LEU A N 1
ATOM 746 C CA . LEU A 1 90 ? -21.723 8.599 17.843 1.00 70.56 90 LEU A CA 1
ATOM 747 C C . LEU A 1 90 ? -21.722 9.095 19.289 1.00 70.56 90 LEU A C 1
ATOM 749 O O . LEU A 1 90 ? -22.622 8.737 20.043 1.00 70.56 90 LEU A O 1
ATOM 753 N N . LYS A 1 91 ? -20.782 9.971 19.650 1.00 71.00 91 LYS A N 1
ATOM 754 C CA . LYS A 1 91 ? -20.678 10.583 20.978 1.00 71.00 91 LYS A CA 1
ATOM 755 C C . LYS A 1 91 ? -21.948 11.355 21.345 1.00 71.00 91 LYS A C 1
ATOM 757 O O . LYS A 1 91 ? -22.458 11.210 22.449 1.00 71.00 91 LYS A O 1
ATOM 762 N N . ILE A 1 92 ? -22.487 12.154 20.423 1.00 70.75 92 ILE A N 1
ATOM 763 C CA . ILE A 1 92 ? -23.699 12.952 20.675 1.00 70.75 92 ILE A CA 1
ATOM 764 C C . ILE A 1 92 ? -24.949 12.063 20.748 1.00 70.75 92 ILE A C 1
ATOM 766 O O . ILE A 1 92 ? -25.847 12.321 21.552 1.00 70.75 92 ILE A O 1
ATOM 770 N N . LYS A 1 93 ? -25.041 11.028 19.900 1.00 70.25 93 LYS A N 1
ATOM 771 C CA . LYS A 1 93 ? -26.233 10.169 19.820 1.00 70.25 93 LYS A CA 1
ATOM 772 C C . LYS A 1 93 ? -26.280 9.081 20.895 1.00 70.25 93 LYS A C 1
ATOM 774 O O . LYS A 1 93 ? -27.374 8.782 21.359 1.00 70.25 93 LYS A O 1
ATOM 779 N N . CYS A 1 94 ? -25.134 8.546 21.314 1.00 70.31 94 CYS A N 1
ATOM 780 C CA . CYS A 1 94 ? -25.028 7.477 22.317 1.00 70.31 94 CYS A CA 1
ATOM 781 C C . CYS A 1 94 ? -24.745 8.003 23.733 1.00 70.31 94 CYS A C 1
ATOM 783 O O . CYS A 1 94 ? -24.310 7.242 24.588 1.00 70.31 94 CYS A O 1
ATOM 785 N N . HIS A 1 95 ? -24.957 9.295 23.996 1.00 73.88 95 HIS A N 1
ATOM 786 C CA . HIS A 1 95 ? -24.776 9.844 25.337 1.00 73.88 95 HIS A CA 1
ATOM 787 C C . HIS A 1 95 ? -25.857 9.287 26.288 1.00 73.88 95 HIS A C 1
ATOM 789 O O . HIS A 1 95 ? -27.037 9.313 25.919 1.00 73.88 95 HIS A O 1
ATOM 795 N N . PRO A 1 96 ? -25.515 8.835 27.510 1.00 67.19 96 PRO A N 1
ATOM 796 C CA . PRO A 1 96 ? -26.479 8.265 28.467 1.00 67.19 96 PRO A CA 1
ATOM 797 C C . PRO A 1 96 ? -27.632 9.230 28.793 1.00 67.19 96 PRO A C 1
ATOM 799 O O . PRO A 1 96 ? -28.768 8.815 29.011 1.00 67.19 96 PRO A O 1
ATOM 802 N N . ASP A 1 97 ? -27.370 10.536 28.721 1.00 72.12 97 ASP A N 1
ATOM 803 C CA . ASP A 1 97 ? -28.341 11.616 28.953 1.00 72.12 97 ASP A CA 1
ATOM 804 C C . ASP A 1 97 ? -29.471 11.686 27.900 1.00 72.12 97 ASP A C 1
ATOM 806 O O . ASP A 1 97 ? -30.497 12.321 28.124 1.00 72.12 97 ASP A O 1
ATOM 810 N N . ARG A 1 98 ? -29.334 10.996 26.754 1.00 69.50 98 ARG A N 1
ATOM 811 C CA . ARG A 1 98 ? -30.429 10.824 25.774 1.00 69.50 98 ARG A CA 1
ATOM 812 C C . ARG A 1 98 ? -31.432 9.741 26.162 1.00 69.50 98 ARG A C 1
ATOM 814 O O . ARG A 1 98 ? -32.512 9.692 25.574 1.00 69.50 98 ARG A O 1
ATOM 821 N N . PHE A 1 99 ? -31.108 8.907 27.148 1.00 68.81 99 PHE A N 1
ATOM 822 C CA . PHE A 1 99 ? -31.962 7.821 27.624 1.00 68.81 99 PHE A CA 1
ATOM 823 C C . PHE A 1 99 ? -32.288 7.975 29.122 1.00 68.81 99 PHE A C 1
ATOM 825 O O . PHE A 1 99 ? -32.010 7.066 29.904 1.00 68.81 99 PHE A O 1
ATOM 832 N N . PRO A 1 100 ? -32.884 9.100 29.566 1.00 63.50 100 PRO A N 1
ATOM 833 C CA . PRO A 1 100 ? -33.197 9.307 30.982 1.00 63.50 100 PRO A CA 1
ATOM 834 C C . PRO A 1 100 ? -34.367 8.434 31.469 1.00 63.50 100 PRO A C 1
ATOM 836 O O . PRO A 1 100 ? -34.445 8.122 32.653 1.00 63.50 100 PRO A O 1
ATOM 839 N N . ASN A 1 101 ? -35.257 8.010 30.561 1.00 64.69 101 ASN A N 1
ATOM 840 C CA . ASN A 1 101 ? -36.473 7.259 30.898 1.00 64.69 101 ASN A CA 1
ATOM 841 C C . ASN A 1 101 ? -36.324 5.728 30.833 1.00 64.69 101 ASN A C 1
ATOM 843 O O . ASN A 1 101 ? -37.177 5.030 31.370 1.00 64.69 101 ASN A O 1
ATOM 847 N N . ASP A 1 102 ? -35.265 5.198 30.210 1.00 71.75 102 ASP A N 1
ATOM 848 C CA . ASP A 1 102 ? -35.030 3.752 30.073 1.00 71.75 102 ASP A CA 1
ATOM 849 C C . ASP A 1 102 ? -33.712 3.375 30.758 1.00 71.75 102 ASP A C 1
ATOM 851 O O . ASP A 1 102 ? -32.631 3.540 30.193 1.00 71.75 102 ASP A O 1
ATOM 855 N N . LYS A 1 103 ? -33.799 2.844 31.983 1.00 72.88 103 LYS A N 1
ATOM 856 C CA . LYS A 1 103 ? -32.634 2.491 32.819 1.00 72.88 103 LYS A CA 1
ATOM 857 C C . LYS A 1 103 ? -31.723 1.442 32.159 1.00 72.88 103 LYS A C 1
ATOM 859 O O . LYS A 1 103 ? -30.501 1.503 32.291 1.00 72.88 103 LYS A O 1
ATOM 864 N N . GLU A 1 104 ? -32.316 0.511 31.414 1.00 73.94 104 GLU A N 1
ATOM 865 C CA . GLU A 1 104 ? -31.591 -0.532 30.677 1.00 73.94 104 GLU A CA 1
ATOM 866 C C . GLU A 1 104 ? -30.837 0.054 29.477 1.00 73.94 104 GLU A C 1
ATOM 868 O O . GLU A 1 104 ? -29.634 -0.162 29.337 1.00 73.94 104 GLU A O 1
ATOM 873 N N . LYS A 1 105 ? -31.498 0.898 28.674 1.00 69.12 105 LYS A N 1
ATOM 874 C CA . LYS A 1 105 ? -30.868 1.582 27.531 1.00 69.12 105 LYS A CA 1
ATOM 875 C C . LYS A 1 105 ? -29.813 2.590 27.965 1.00 69.12 105 LYS A C 1
ATOM 877 O O . LYS A 1 105 ? -28.815 2.744 27.276 1.00 69.12 105 LYS A O 1
ATOM 882 N N . ASN A 1 106 ? -29.997 3.236 29.114 1.00 74.69 106 ASN A N 1
ATOM 883 C CA . ASN A 1 106 ? -29.006 4.134 29.698 1.00 74.69 106 ASN A CA 1
ATOM 884 C C . ASN A 1 106 ? -27.700 3.394 30.020 1.00 74.69 106 ASN A C 1
ATOM 886 O O . ASN A 1 106 ? -26.623 3.830 29.627 1.00 74.69 106 ASN A O 1
ATOM 890 N N . THR A 1 107 ? -27.810 2.222 30.650 1.00 76.19 107 THR A N 1
ATOM 891 C CA . THR A 1 107 ? -26.651 1.386 30.997 1.00 76.19 107 THR A CA 1
ATOM 892 C C . THR A 1 107 ? -25.927 0.880 29.745 1.00 76.19 107 THR A C 1
ATOM 894 O O . THR A 1 107 ? -24.697 0.877 29.688 1.00 76.19 107 THR A O 1
ATOM 897 N N . ILE A 1 108 ? -26.684 0.486 28.718 1.00 76.69 108 ILE A N 1
ATOM 898 C CA . ILE A 1 108 ? -26.136 0.074 27.419 1.00 76.69 108 ILE A CA 1
ATOM 899 C C . ILE A 1 108 ? -25.437 1.252 26.732 1.00 76.69 108 ILE A C 1
ATOM 901 O O . ILE A 1 108 ? -24.309 1.104 26.270 1.00 76.69 108 ILE A O 1
ATOM 905 N N . ALA A 1 109 ? -26.066 2.430 26.715 1.00 73.75 109 ALA A N 1
ATOM 906 C CA . ALA A 1 109 ? -25.495 3.644 26.146 1.00 73.75 109 ALA A CA 1
ATOM 907 C C . ALA A 1 109 ? -24.196 4.050 26.854 1.00 73.75 109 ALA A C 1
ATOM 909 O O . ALA A 1 109 ? -23.231 4.374 26.172 1.00 73.75 109 ALA A O 1
ATOM 910 N N . GLU A 1 110 ? -24.127 3.958 28.186 1.00 78.88 110 GLU A N 1
ATOM 911 C CA . GLU A 1 110 ? -22.904 4.232 28.952 1.00 78.88 110 GLU A CA 1
ATOM 912 C C . GLU A 1 110 ? -21.774 3.266 28.574 1.00 78.88 110 GLU A C 1
ATOM 914 O O . GLU A 1 110 ? -20.681 3.702 28.217 1.00 78.88 110 GLU A O 1
ATOM 919 N N . ASN A 1 111 ? -22.036 1.955 28.561 1.00 80.31 111 ASN A N 1
ATOM 920 C CA . ASN A 1 111 ? -21.033 0.962 28.163 1.00 80.31 111 ASN A CA 1
ATOM 921 C C . ASN A 1 111 ? -20.551 1.185 26.723 1.00 80.31 111 ASN A C 1
ATOM 923 O O . ASN A 1 111 ? -19.350 1.147 26.444 1.00 80.31 111 ASN A O 1
ATOM 927 N N . LEU A 1 112 ? -21.480 1.481 25.813 1.00 79.31 112 LEU A N 1
ATOM 928 C CA . LEU A 1 112 ? -21.168 1.752 24.418 1.00 79.31 112 LEU A CA 1
ATOM 929 C C . LEU A 1 112 ? -20.362 3.048 24.271 1.00 79.31 112 LEU A C 1
ATOM 931 O O . LEU A 1 112 ? -19.396 3.088 23.514 1.00 79.31 112 LEU A O 1
ATOM 935 N N . PHE A 1 113 ? -20.696 4.088 25.034 1.00 78.25 113 PHE A N 1
ATOM 936 C CA . PHE A 1 113 ? -19.990 5.367 25.057 1.00 78.25 113 PHE A CA 1
ATOM 937 C C . PHE A 1 113 ? -18.557 5.229 25.586 1.00 78.25 113 PHE A C 1
ATOM 939 O O . PHE A 1 113 ? -17.624 5.811 25.019 1.00 78.25 113 PHE A O 1
ATOM 946 N N . GLN A 1 114 ? -18.357 4.412 26.622 1.00 79.50 114 GLN A N 1
ATOM 947 C CA . GLN A 1 114 ? -17.031 4.067 27.137 1.00 79.50 114 GLN A CA 1
ATOM 948 C C . GLN A 1 114 ? -16.217 3.291 26.091 1.00 79.50 114 GLN A C 1
ATOM 950 O O . GLN A 1 114 ? -15.049 3.612 25.852 1.00 79.50 114 GLN A O 1
ATOM 955 N N . GLU A 1 115 ? -16.826 2.319 25.400 1.00 78.88 115 GLU A N 1
ATOM 956 C CA . GLU A 1 115 ? -16.165 1.580 24.316 1.00 78.88 115 GLU A CA 1
ATOM 957 C C . GLU A 1 115 ? -15.822 2.471 23.112 1.00 78.88 115 GLU A C 1
ATOM 959 O O . GLU A 1 115 ? -14.724 2.347 22.563 1.00 78.88 115 GLU A O 1
ATOM 964 N N . ILE A 1 116 ? -16.704 3.398 22.732 1.00 77.19 116 ILE A N 1
ATOM 965 C CA . ILE A 1 116 ? -16.482 4.389 21.666 1.00 77.19 116 ILE A CA 1
ATOM 966 C C . ILE A 1 116 ? -15.314 5.312 22.036 1.00 77.19 116 ILE A C 1
ATOM 968 O O . ILE A 1 116 ? -14.406 5.514 21.231 1.00 77.19 116 ILE A O 1
ATOM 972 N N . THR A 1 117 ? -15.294 5.826 23.270 1.00 73.69 117 THR A N 1
ATOM 973 C CA . THR A 1 117 ? -14.234 6.722 23.765 1.00 73.69 117 THR A CA 1
ATOM 974 C C . THR A 1 117 ? -12.883 6.009 23.833 1.00 73.69 117 THR A C 1
ATOM 976 O O . THR A 1 117 ? -11.861 6.571 23.439 1.00 73.69 117 THR A O 1
ATOM 979 N N . LYS A 1 118 ? -12.868 4.744 24.271 1.00 77.69 118 LYS A N 1
ATOM 980 C CA . LYS A 1 118 ? -11.651 3.924 24.364 1.00 77.69 118 LYS A CA 1
ATOM 981 C C . LYS A 1 118 ? -11.087 3.521 22.998 1.00 77.69 118 LYS A C 1
ATOM 983 O O . LYS A 1 118 ? -9.884 3.314 22.882 1.00 77.69 118 LYS A O 1
ATOM 988 N N . ASN A 1 119 ? -11.933 3.421 21.971 1.00 71.88 119 ASN A N 1
ATOM 989 C CA . ASN A 1 119 ? -11.553 3.018 20.613 1.00 71.88 119 ASN A CA 1
ATOM 990 C C . ASN A 1 119 ? -11.571 4.184 19.608 1.00 71.88 119 ASN A C 1
ATOM 992 O O . ASN A 1 119 ? -11.752 3.953 18.414 1.00 71.88 119 ASN A O 1
ATOM 996 N N . LYS A 1 120 ? -11.356 5.424 20.072 1.00 64.50 120 LYS A N 1
ATOM 997 C CA . LYS A 1 120 ? -11.405 6.649 19.254 1.00 64.50 120 LYS A CA 1
ATOM 998 C C . LYS A 1 120 ? -10.574 6.575 17.964 1.00 64.50 120 LYS A C 1
ATOM 1000 O O . LYS A 1 120 ? -11.016 7.052 16.925 1.00 64.50 120 LYS A O 1
ATOM 1005 N N . ASP A 1 121 ? -9.403 5.947 18.022 1.00 60.88 121 ASP A N 1
ATOM 1006 C CA . ASP A 1 121 ? -8.476 5.871 16.885 1.00 60.88 121 ASP A CA 1
ATOM 1007 C C . ASP A 1 121 ? -8.707 4.628 15.997 1.00 60.88 121 ASP A C 1
ATOM 1009 O O . ASP A 1 121 ? -8.040 4.449 14.979 1.00 60.88 121 ASP A O 1
ATOM 1013 N N . ASN A 1 122 ? -9.661 3.756 16.357 1.00 67.44 122 ASN A N 1
ATOM 1014 C CA . ASN A 1 122 ? -9.974 2.523 15.633 1.00 67.44 122 ASN A CA 1
ATOM 1015 C C . ASN A 1 122 ? -11.346 2.610 14.946 1.00 67.44 122 ASN A C 1
ATOM 1017 O O . ASN A 1 122 ? -12.379 2.215 15.486 1.00 67.44 122 ASN A O 1
ATOM 1021 N N . ILE A 1 123 ? -11.332 3.076 13.699 1.00 63.66 123 ILE A N 1
ATOM 1022 C CA . ILE A 1 123 ? -12.521 3.326 12.865 1.00 63.66 123 ILE A CA 1
ATOM 1023 C C . ILE A 1 123 ? -13.356 2.067 12.656 1.00 63.66 123 ILE A C 1
ATOM 1025 O O . ILE A 1 123 ? -14.581 2.117 12.739 1.00 63.66 123 ILE A O 1
ATOM 1029 N N . LYS A 1 124 ? -12.700 0.929 12.401 1.00 64.00 124 LYS A N 1
ATOM 1030 C CA . LYS A 1 124 ? -13.389 -0.347 12.198 1.00 64.00 124 LYS A CA 1
ATOM 1031 C C . LYS A 1 124 ? -14.243 -0.689 13.417 1.00 64.00 124 LYS A C 1
ATOM 1033 O O . LYS A 1 124 ? -15.414 -1.030 13.281 1.00 64.00 124 LYS A O 1
ATOM 1038 N N . ARG A 1 125 ? -13.673 -0.516 14.613 1.00 68.50 125 ARG A N 1
ATOM 1039 C CA . ARG A 1 125 ? -14.393 -0.756 15.861 1.00 68.50 125 ARG A CA 1
ATOM 1040 C C . ARG A 1 125 ? -15.502 0.271 16.091 1.00 68.50 125 ARG A C 1
ATOM 1042 O O . ARG A 1 125 ? -16.567 -0.105 16.560 1.00 68.50 125 ARG A O 1
ATOM 1049 N N . LEU A 1 126 ? -15.295 1.535 15.723 1.00 69.44 126 LEU A N 1
ATOM 1050 C CA . LEU A 1 126 ? -16.331 2.572 15.801 1.00 69.44 126 LEU A CA 1
ATOM 1051 C C . LEU A 1 126 ? -17.529 2.291 14.880 1.00 69.44 126 LEU A C 1
ATOM 1053 O O . LEU A 1 126 ? -18.661 2.562 15.272 1.00 69.44 126 LEU A O 1
ATOM 1057 N N . LEU A 1 127 ? -17.306 1.729 13.689 1.00 66.56 127 LEU A N 1
ATOM 1058 C CA . LEU A 1 127 ? -18.379 1.324 12.774 1.00 66.56 127 LEU A CA 1
ATOM 1059 C C . LEU A 1 127 ? -19.163 0.118 13.308 1.00 66.56 127 LEU A C 1
ATOM 1061 O O . LEU A 1 127 ? -20.389 0.160 13.313 1.00 66.56 127 LEU A O 1
ATOM 1065 N N . GLU A 1 128 ? -18.482 -0.894 13.852 1.00 72.12 128 GLU A N 1
ATOM 1066 C CA . GLU A 1 128 ? -19.144 -2.015 14.543 1.00 72.12 128 GLU A CA 1
ATOM 1067 C C . GLU A 1 128 ? -19.988 -1.519 15.730 1.00 72.12 128 GLU A C 1
ATOM 1069 O O . GLU A 1 128 ? -21.128 -1.939 15.924 1.00 72.12 128 GLU A O 1
ATOM 1074 N N . LEU A 1 129 ? -19.451 -0.581 16.518 1.00 72.81 129 LEU A N 1
ATOM 1075 C CA . LEU A 1 129 ? -20.170 0.034 17.637 1.00 72.81 129 LEU A CA 1
ATOM 1076 C C . LEU A 1 129 ? -21.346 0.899 17.160 1.00 72.81 129 LEU A C 1
ATOM 1078 O O . LEU A 1 129 ? -22.347 0.996 17.864 1.00 72.81 129 LEU A O 1
ATOM 1082 N N . LYS A 1 130 ? -21.271 1.481 15.957 1.00 70.00 130 LYS A N 1
ATOM 1083 C CA . LYS A 1 130 ? -22.379 2.209 15.316 1.00 70.00 130 LYS A CA 1
ATOM 1084 C C . LYS A 1 130 ? -23.519 1.283 14.922 1.00 70.00 130 LYS A C 1
ATOM 1086 O O . LYS A 1 130 ? -24.678 1.636 15.130 1.00 70.00 130 LYS A O 1
ATOM 1091 N N . GLU A 1 131 ? -23.205 0.122 14.357 1.00 68.25 131 GLU A N 1
ATOM 1092 C CA . GLU A 1 131 ? -24.216 -0.886 14.034 1.00 68.25 131 GLU A CA 1
ATOM 1093 C C . GLU A 1 131 ? -24.865 -1.430 15.305 1.00 68.25 131 GLU A C 1
ATOM 1095 O O . GLU A 1 131 ? -26.091 -1.423 15.400 1.00 68.25 131 GLU A O 1
ATOM 1100 N N . LYS A 1 132 ? -24.071 -1.735 16.338 1.00 70.62 132 LYS A N 1
ATOM 1101 C CA . LYS A 1 132 ? -24.601 -2.110 17.658 1.00 70.62 132 LYS A CA 1
ATOM 1102 C C . LYS A 1 132 ? -25.470 -1.021 18.282 1.00 70.62 132 LYS A C 1
ATOM 1104 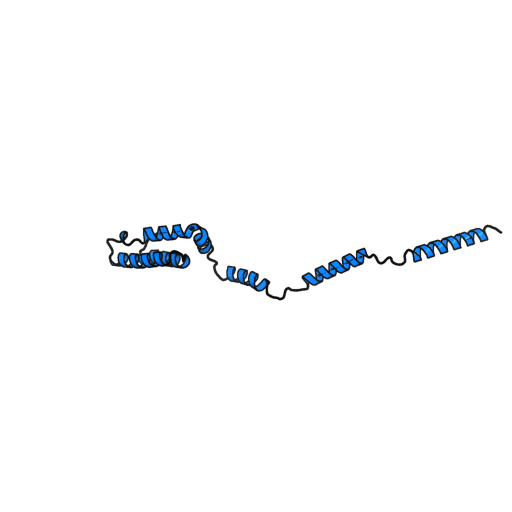O O . LYS A 1 132 ? -26.538 -1.321 18.796 1.00 70.62 132 LYS A O 1
ATOM 1109 N N . ALA A 1 133 ? -25.070 0.249 18.192 1.00 71.44 133 ALA A N 1
ATOM 1110 C CA . ALA A 1 133 ? -25.892 1.371 18.653 1.00 71.44 133 ALA A CA 1
ATOM 1111 C C . ALA A 1 133 ? -27.228 1.445 17.898 1.00 71.44 133 ALA A C 1
ATOM 1113 O O . ALA A 1 133 ? -28.265 1.766 18.476 1.00 71.44 133 ALA A O 1
ATOM 1114 N N . LYS A 1 134 ? -27.213 1.168 16.592 1.00 72.12 134 LYS A N 1
ATOM 1115 C CA .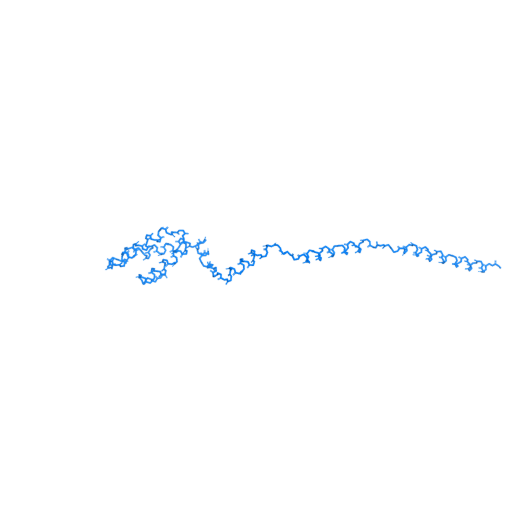 LYS A 1 134 ? -28.418 1.173 15.764 1.00 72.12 134 LYS A CA 1
ATOM 1116 C C . LYS A 1 134 ? -29.353 0.021 16.130 1.00 72.12 134 LYS A C 1
ATOM 1118 O O . LYS A 1 134 ? -30.557 0.239 16.156 1.00 72.12 134 LYS A O 1
ATOM 1123 N N . GLU A 1 135 ? -28.822 -1.160 16.427 1.00 69.25 135 GLU A N 1
ATOM 1124 C CA . GLU A 1 135 ? -29.619 -2.331 16.812 1.00 69.25 135 GLU A CA 1
ATOM 1125 C C . GLU A 1 135 ? -30.128 -2.252 18.257 1.00 69.25 135 GLU A C 1
ATOM 1127 O O . GLU A 1 135 ? -31.324 -2.406 18.493 1.00 69.25 135 GLU A O 1
ATOM 1132 N N . GLU A 1 136 ? -29.255 -1.962 19.224 1.00 67.69 136 GLU A N 1
ATOM 1133 C CA . GLU A 1 136 ? -29.597 -2.017 20.653 1.00 67.69 136 GLU A CA 1
ATOM 1134 C C . GLU A 1 136 ? -30.332 -0.764 21.146 1.00 67.69 136 GLU A C 1
ATOM 1136 O O . GLU A 1 136 ? -31.202 -0.847 22.015 1.00 67.69 136 GLU A O 1
ATOM 1141 N N . LEU A 1 137 ? -30.022 0.408 20.582 1.00 63.94 137 LEU A N 1
ATOM 1142 C CA . LEU A 1 137 ? -30.636 1.678 20.984 1.00 63.94 137 LEU A CA 1
ATOM 1143 C C . LEU A 1 137 ? -31.663 2.193 19.956 1.00 63.94 137 LEU A C 1
ATOM 1145 O O . LEU A 1 137 ? -32.270 3.243 20.175 1.00 63.94 137 LEU A O 1
ATOM 1149 N N . ASN A 1 138 ? -31.885 1.459 18.855 1.00 64.62 138 ASN A N 1
ATOM 1150 C CA . ASN A 1 138 ? -32.812 1.786 17.760 1.00 64.62 138 ASN A CA 1
ATOM 1151 C C . ASN A 1 138 ? -32.659 3.226 17.224 1.00 64.62 138 ASN A C 1
ATOM 1153 O O . ASN A 1 138 ? -33.634 3.899 16.879 1.00 64.62 138 ASN A O 1
ATOM 1157 N N . ILE A 1 139 ? -31.425 3.740 17.205 1.00 62.94 139 ILE A N 1
ATOM 1158 C CA . ILE A 1 139 ? -31.129 5.130 16.842 1.00 62.94 139 ILE A CA 1
ATOM 1159 C C . ILE A 1 139 ? -30.859 5.220 15.341 1.00 62.94 139 ILE A C 1
ATOM 1161 O O . ILE A 1 139 ? -30.016 4.503 14.805 1.00 62.94 139 ILE A O 1
ATOM 1165 N N . ASN A 1 140 ? -31.515 6.159 14.656 1.00 56.66 140 ASN A N 1
ATOM 1166 C CA . ASN A 1 140 ? -31.213 6.452 13.256 1.00 56.66 140 ASN A CA 1
ATOM 1167 C C . ASN A 1 140 ? -30.035 7.441 13.162 1.00 56.66 140 ASN A C 1
ATOM 1169 O O . ASN A 1 140 ? -30.041 8.479 13.837 1.00 56.66 140 ASN A O 1
ATOM 1173 N N . PHE A 1 141 ? -29.010 7.113 12.369 1.00 53.66 141 PHE A N 1
ATOM 1174 C CA . PHE A 1 141 ? -27.751 7.867 12.278 1.00 53.66 141 PHE A CA 1
ATOM 1175 C C . PHE A 1 141 ? -27.748 8.919 11.178 1.00 53.66 141 PHE A C 1
ATOM 1177 O O . PHE A 1 141 ? -28.180 8.604 10.055 1.00 53.66 141 PHE A O 1
#

pLDDT: mean 70.61, std 12.87, range [48.94, 95.5]

Radius of gyration: 43.14 Å; chains: 1; bounding box: 86×28×118 Å

Secondary structure (DSSP, 8-state):
--HHHHHHHHHHHHHHHHHHHHHHTS----HHHHHHHHHHHHHHHHHSS---SSHHHHHHHHHHHHHHS---HHHHHHHHHTHHHHHHHHHHHS-GGG-SS-HHHHHHHHHHHHHHHHTTT-HHHHHHHHHHHHHHS----